Protein AF-A0A2V8D8K8-F1 (afdb_monomer_lite)

Radius of gyration: 16.11 Å; chains: 1; bounding box: 42×23×44 Å

pLDDT: mean 94.05, std 10.04, range [47.56, 98.88]

Sequence (136 aa):
MHTSNAARRILWALVLGHFAVTLVHGAAHAAAAVPMTLAANVFIVLVIEIGPLAGLLMVRKSPIPGAWIIAATLGGALIFGIVNHFAIIGADHVTHIAARWRELFATTAVLLAITEIAGVAAAAWVLGTDADHASN

Structure (mmCIF, N/CA/C/O backbone):
data_AF-A0A2V8D8K8-F1
#
_entry.id   AF-A0A2V8D8K8-F1
#
loop_
_atom_site.group_PDB
_atom_site.id
_atom_site.type_symbol
_atom_site.label_atom_id
_atom_site.label_alt_id
_atom_site.label_comp_id
_atom_site.label_asym_id
_atom_site.label_entity_id
_atom_site.label_seq_id
_atom_site.pdbx_PDB_ins_code
_atom_site.Cartn_x
_atom_site.Cartn_y
_atom_site.Cartn_z
_atom_site.occupancy
_atom_site.B_iso_or_equiv
_atom_site.auth_seq_id
_atom_site.auth_comp_id
_atom_site.auth_asym_id
_atom_site.auth_atom_id
_atom_site.pdbx_PDB_model_num
ATOM 1 N N . MET A 1 1 ? -17.716 -0.048 23.607 1.00 47.56 1 MET A N 1
ATOM 2 C CA . MET A 1 1 ? -16.944 -0.002 22.342 1.00 47.56 1 MET A CA 1
ATOM 3 C C . MET A 1 1 ? -17.209 -1.260 21.515 1.00 47.56 1 MET A C 1
ATOM 5 O O . MET A 1 1 ? -16.506 -2.254 21.669 1.00 47.56 1 MET A O 1
ATOM 9 N N . HIS A 1 2 ? -18.213 -1.243 20.638 1.00 49.91 2 HIS A N 1
ATOM 10 C CA . HIS A 1 2 ? -18.422 -2.301 19.643 1.00 49.91 2 HIS A CA 1
ATOM 11 C C . HIS A 1 2 ? -18.399 -1.694 18.237 1.00 49.91 2 HIS A C 1
ATOM 13 O O . HIS A 1 2 ? -19.401 -1.662 17.539 1.00 49.91 2 HIS A O 1
ATOM 19 N N . THR A 1 3 ? -17.221 -1.262 17.779 1.00 59.53 3 THR A N 1
ATOM 20 C CA . THR A 1 3 ? -16.947 -1.282 16.329 1.00 59.53 3 THR A CA 1
ATOM 21 C C . THR A 1 3 ? -17.319 -2.673 15.819 1.00 59.53 3 THR A C 1
ATOM 23 O O . THR A 1 3 ? -16.893 -3.656 16.441 1.00 59.53 3 THR A O 1
ATOM 26 N N . SER A 1 4 ? -18.100 -2.777 14.743 1.00 68.75 4 SER A N 1
ATOM 27 C CA . SER A 1 4 ? -18.631 -4.070 14.310 1.00 68.75 4 SER A CA 1
ATOM 28 C C . SER A 1 4 ? -17.489 -5.085 14.129 1.00 68.75 4 SER A C 1
ATOM 30 O O . SER A 1 4 ? -16.462 -4.805 13.502 1.00 68.75 4 SER A O 1
ATOM 32 N N . ASN A 1 5 ? -17.633 -6.285 14.706 1.00 80.56 5 ASN A N 1
ATOM 33 C CA . ASN A 1 5 ? -16.633 -7.352 14.554 1.00 80.56 5 ASN A CA 1
ATOM 34 C C . ASN A 1 5 ? -16.348 -7.654 13.069 1.00 80.56 5 ASN A C 1
ATOM 36 O O . ASN A 1 5 ? -15.252 -8.093 12.726 1.00 80.56 5 ASN A O 1
ATOM 40 N N . ALA A 1 6 ? -17.319 -7.382 12.192 1.00 87.06 6 ALA A N 1
ATOM 41 C CA . ALA A 1 6 ? -17.192 -7.484 10.746 1.00 87.06 6 ALA A CA 1
ATOM 42 C C . ALA A 1 6 ? -16.192 -6.471 10.162 1.00 87.06 6 ALA A C 1
ATOM 44 O O . ALA A 1 6 ? -15.268 -6.892 9.470 1.00 87.06 6 ALA A O 1
ATOM 45 N N . ALA A 1 7 ? -16.308 -5.176 10.489 1.00 86.62 7 ALA A N 1
ATOM 46 C CA . ALA A 1 7 ? -15.412 -4.135 9.973 1.00 86.62 7 ALA A CA 1
ATOM 47 C C . ALA A 1 7 ? -13.946 -4.421 10.316 1.00 86.62 7 ALA A C 1
ATOM 49 O O . ALA A 1 7 ? -13.064 -4.344 9.462 1.00 86.62 7 ALA A O 1
ATOM 50 N N . ARG A 1 8 ? -13.688 -4.857 11.556 1.00 88.06 8 ARG A N 1
ATOM 51 C CA . ARG A 1 8 ? -12.339 -5.255 11.972 1.00 88.06 8 ARG A CA 1
ATOM 52 C C . ARG A 1 8 ? -11.832 -6.468 11.198 1.00 88.06 8 ARG A C 1
ATOM 54 O O . ARG A 1 8 ? -10.698 -6.447 10.741 1.00 88.06 8 ARG A O 1
ATOM 61 N N . ARG A 1 9 ? -12.639 -7.522 11.036 1.00 92.44 9 ARG A N 1
ATOM 62 C CA . ARG A 1 9 ? -12.234 -8.717 10.270 1.00 92.44 9 ARG A CA 1
ATOM 63 C C . ARG A 1 9 ? -11.916 -8.380 8.814 1.00 92.44 9 ARG A C 1
ATOM 65 O O . ARG A 1 9 ? -10.934 -8.890 8.286 1.00 92.44 9 ARG A O 1
ATOM 72 N N . ILE A 1 10 ? -12.705 -7.500 8.201 1.00 95.25 10 ILE A N 1
ATOM 73 C CA . ILE A 1 10 ? -12.474 -7.017 6.837 1.00 95.25 10 ILE A CA 1
ATOM 74 C C . ILE A 1 10 ? -11.158 -6.239 6.758 1.00 95.25 10 ILE A C 1
ATOM 76 O O . ILE A 1 10 ? -10.350 -6.534 5.886 1.00 95.25 10 ILE A O 1
ATOM 80 N N . LEU A 1 11 ? -10.883 -5.330 7.701 1.00 95.00 11 LEU A N 1
ATOM 81 C CA . LEU A 1 11 ? -9.591 -4.637 7.769 1.00 95.00 11 LEU A CA 1
ATOM 82 C C . LEU A 1 11 ? -8.409 -5.605 7.878 1.00 95.00 11 LEU A C 1
ATOM 84 O O . LEU A 1 11 ? -7.418 -5.434 7.179 1.00 95.00 11 LEU A O 1
ATOM 88 N N . TRP A 1 12 ? -8.520 -6.641 8.715 1.00 95.88 12 TRP A N 1
ATOM 89 C CA . TRP A 1 12 ? -7.493 -7.683 8.812 1.00 95.88 12 TRP A CA 1
ATOM 90 C C . TRP A 1 12 ? -7.274 -8.394 7.480 1.00 95.88 12 TRP A C 1
ATOM 92 O O . TRP A 1 12 ? -6.133 -8.520 7.044 1.00 95.88 12 TRP A O 1
ATOM 102 N N . ALA A 1 13 ? -8.349 -8.827 6.822 1.00 97.56 13 ALA A N 1
ATOM 103 C CA . ALA A 1 13 ? -8.251 -9.499 5.532 1.00 97.56 13 ALA A CA 1
ATOM 104 C C . ALA A 1 13 ? -7.623 -8.594 4.459 1.00 97.56 13 ALA A C 1
ATOM 106 O O . ALA A 1 13 ? -6.735 -9.036 3.737 1.00 97.56 13 ALA A O 1
ATOM 107 N N . LEU A 1 14 ? -8.040 -7.327 4.388 1.00 98.31 14 LEU A N 1
ATOM 108 C CA . LEU A 1 14 ? -7.552 -6.369 3.398 1.00 98.31 14 LEU A CA 1
ATOM 109 C C . LEU A 1 14 ? -6.092 -5.985 3.626 1.00 98.31 14 LEU A C 1
ATOM 111 O O . LEU A 1 14 ? -5.329 -5.988 2.672 1.00 98.31 14 LEU A O 1
ATOM 115 N N . VAL A 1 15 ? -5.678 -5.707 4.865 1.00 98.38 15 VAL A N 1
ATOM 116 C CA . VAL A 1 15 ? -4.285 -5.331 5.161 1.00 98.38 15 VAL A CA 1
ATOM 117 C C . VAL A 1 15 ? -3.332 -6.508 4.943 1.00 98.38 15 VAL A C 1
ATOM 119 O O . VAL A 1 15 ? -2.252 -6.323 4.388 1.00 98.38 15 VAL A O 1
ATOM 122 N N . LEU A 1 16 ? -3.717 -7.726 5.341 1.00 98.50 16 LEU A N 1
ATOM 123 C CA . LEU A 1 16 ? -2.892 -8.911 5.086 1.00 98.50 16 LEU A CA 1
ATOM 124 C C . LEU A 1 16 ? -2.862 -9.277 3.597 1.00 98.50 16 LEU A C 1
ATOM 126 O O . LEU A 1 16 ? -1.813 -9.668 3.090 1.00 98.50 16 LEU A O 1
ATOM 130 N N . GLY A 1 17 ? -3.991 -9.126 2.900 1.00 98.69 17 GLY A N 1
ATOM 131 C CA . GLY A 1 17 ? -4.076 -9.297 1.452 1.00 98.69 17 GLY A CA 1
ATOM 132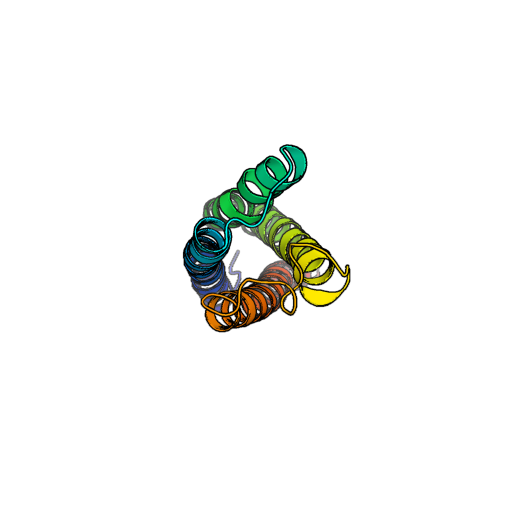 C C . GLY A 1 17 ? -3.195 -8.294 0.711 1.00 98.69 17 GLY A C 1
ATOM 133 O O . GLY A 1 17 ? -2.368 -8.707 -0.094 1.00 98.69 17 GLY A O 1
ATOM 134 N N . HIS A 1 18 ? -3.306 -7.006 1.049 1.00 98.75 18 HIS A N 1
ATOM 135 C CA . HIS A 1 18 ? -2.429 -5.933 0.569 1.00 98.75 18 HIS A CA 1
ATOM 136 C C . HIS A 1 18 ? -0.962 -6.302 0.765 1.00 98.75 18 HIS A C 1
ATOM 138 O O . HIS A 1 18 ? -0.219 -6.364 -0.204 1.00 98.75 18 HIS A O 1
ATOM 144 N N . PHE A 1 19 ? -0.560 -6.658 1.991 1.00 98.69 19 PHE A N 1
ATOM 145 C CA . PHE A 1 19 ? 0.825 -7.029 2.288 1.00 98.69 19 PHE A CA 1
ATOM 146 C C . PHE A 1 19 ? 1.312 -8.199 1.423 1.00 98.69 19 PHE A C 1
ATOM 148 O O . PHE A 1 19 ? 2.397 -8.132 0.852 1.00 98.69 19 PHE A O 1
ATOM 155 N N . ALA A 1 20 ? 0.502 -9.249 1.263 1.00 98.75 20 ALA A N 1
ATOM 156 C CA . ALA A 1 20 ? 0.845 -10.372 0.395 1.00 98.75 20 ALA A CA 1
ATOM 157 C C . ALA A 1 20 ? 1.019 -9.948 -1.075 1.00 98.75 20 ALA A C 1
ATOM 159 O O . ALA A 1 20 ? 1.981 -10.372 -1.718 1.00 98.75 20 ALA A O 1
ATOM 160 N N . VAL A 1 21 ? 0.133 -9.096 -1.605 1.00 98.81 21 VAL A N 1
ATOM 161 C CA . VAL A 1 21 ? 0.261 -8.564 -2.971 1.00 98.81 21 VAL A CA 1
ATOM 162 C C . VAL A 1 21 ? 1.507 -7.682 -3.094 1.00 98.81 21 VAL A C 1
ATOM 164 O O . VAL A 1 21 ? 2.222 -7.817 -4.085 1.00 98.81 21 VAL A O 1
ATOM 167 N N . THR A 1 22 ? 1.834 -6.863 -2.089 1.00 98.62 22 THR A N 1
ATOM 168 C CA . THR A 1 22 ? 3.048 -6.027 -2.066 1.00 98.62 22 THR A CA 1
ATOM 169 C C . THR A 1 22 ? 4.311 -6.872 -2.186 1.00 98.62 22 THR A C 1
ATOM 171 O O . THR A 1 22 ? 5.202 -6.518 -2.952 1.00 98.62 22 THR A O 1
ATOM 174 N N . LEU A 1 23 ? 4.380 -8.030 -1.518 1.00 98.56 23 LEU A N 1
ATOM 175 C CA . LEU A 1 23 ? 5.525 -8.940 -1.651 1.00 98.56 23 LEU A CA 1
ATOM 176 C C . LEU A 1 23 ? 5.679 -9.469 -3.085 1.00 98.56 23 LEU A C 1
ATOM 178 O O . LEU A 1 23 ? 6.787 -9.502 -3.623 1.00 98.56 23 LEU A O 1
ATOM 182 N N . VAL A 1 24 ? 4.574 -9.862 -3.727 1.00 98.81 24 VAL A N 1
ATOM 183 C CA . VAL A 1 24 ? 4.595 -10.338 -5.123 1.00 98.81 24 VAL A CA 1
ATOM 184 C C . VAL A 1 24 ? 4.946 -9.198 -6.083 1.00 98.81 24 VAL A C 1
ATOM 186 O O . VAL A 1 24 ? 5.728 -9.388 -7.014 1.00 98.81 24 VAL A O 1
ATOM 189 N N . HIS A 1 25 ? 4.413 -8.003 -5.841 1.00 98.75 25 HIS A N 1
ATOM 190 C CA . HIS A 1 25 ? 4.699 -6.814 -6.632 1.00 98.75 25 HIS A CA 1
ATOM 191 C C . HIS A 1 25 ? 6.175 -6.398 -6.522 1.00 98.75 25 HIS A C 1
ATOM 193 O O . HIS A 1 25 ? 6.841 -6.182 -7.535 1.00 98.75 25 HIS A O 1
ATOM 199 N N . GLY A 1 26 ? 6.732 -6.400 -5.308 1.00 98.19 26 GLY A N 1
ATOM 200 C CA . GLY A 1 26 ? 8.155 -6.168 -5.061 1.00 98.19 26 GLY A CA 1
ATOM 201 C C . GLY A 1 26 ? 9.051 -7.201 -5.754 1.00 98.19 26 GLY A C 1
ATOM 202 O O . GLY A 1 26 ? 10.092 -6.850 -6.313 1.00 98.19 26 GLY A O 1
ATOM 203 N N . ALA A 1 27 ? 8.624 -8.467 -5.819 1.00 98.25 27 ALA A N 1
ATOM 204 C CA . ALA A 1 27 ? 9.323 -9.484 -6.603 1.00 98.25 27 ALA A CA 1
ATOM 205 C C . ALA A 1 27 ? 9.296 -9.176 -8.113 1.00 98.25 27 ALA A C 1
ATOM 207 O O . ALA A 1 27 ? 10.313 -9.355 -8.787 1.00 98.25 27 ALA A O 1
ATOM 208 N N . ALA A 1 28 ? 8.178 -8.665 -8.645 1.00 98.25 28 ALA A N 1
ATOM 209 C CA . ALA A 1 28 ? 8.090 -8.227 -10.039 1.00 98.25 28 ALA A CA 1
ATOM 210 C C . ALA A 1 28 ? 9.032 -7.043 -10.325 1.00 98.25 28 ALA A C 1
ATOM 212 O O . ALA A 1 28 ? 9.753 -7.081 -11.324 1.00 98.25 28 ALA A O 1
ATOM 213 N N . HIS A 1 29 ? 9.104 -6.050 -9.429 1.00 98.12 29 HIS A N 1
ATOM 214 C CA . HIS A 1 29 ? 10.088 -4.960 -9.495 1.00 98.12 29 HIS A CA 1
ATOM 215 C C . HIS A 1 29 ? 11.522 -5.484 -9.562 1.00 98.12 29 HIS A C 1
ATOM 217 O O . HIS A 1 29 ? 12.275 -5.133 -10.474 1.00 98.12 29 HIS A O 1
ATOM 223 N N . ALA A 1 30 ? 11.895 -6.347 -8.612 1.00 97.75 30 ALA A N 1
ATOM 224 C CA . ALA A 1 30 ? 13.242 -6.895 -8.518 1.00 97.75 30 ALA A CA 1
ATOM 225 C C . ALA A 1 30 ? 13.607 -7.697 -9.774 1.00 97.75 30 ALA A C 1
ATOM 227 O O . ALA A 1 30 ? 14.681 -7.519 -10.348 1.00 97.75 30 ALA A O 1
ATOM 228 N N . ALA A 1 31 ? 12.693 -8.540 -10.257 1.00 97.94 31 ALA A N 1
ATOM 229 C CA . ALA A 1 31 ? 12.933 -9.386 -11.417 1.00 97.94 31 ALA A CA 1
ATOM 230 C C . ALA A 1 31 ? 12.957 -8.604 -12.746 1.00 97.94 31 ALA A C 1
ATOM 232 O O . ALA A 1 31 ? 13.632 -9.014 -13.705 1.00 97.94 31 ALA A O 1
ATOM 233 N N . ALA A 1 32 ? 12.231 -7.486 -12.819 1.00 97.75 32 ALA A N 1
ATOM 234 C CA . ALA A 1 32 ? 12.268 -6.540 -13.930 1.00 97.75 32 ALA A CA 1
ATOM 235 C C . ALA A 1 32 ? 13.404 -5.509 -13.825 1.00 97.75 32 ALA A C 1
ATOM 237 O O . ALA A 1 32 ? 13.604 -4.762 -14.779 1.00 97.75 32 ALA A O 1
ATOM 238 N N . ALA A 1 33 ? 14.164 -5.512 -12.722 1.00 97.25 33 ALA A N 1
ATOM 239 C CA . ALA A 1 33 ? 15.236 -4.563 -12.432 1.00 97.25 33 ALA A CA 1
ATOM 240 C C . ALA A 1 33 ? 14.781 -3.094 -12.523 1.00 97.25 33 ALA A C 1
ATOM 242 O O . ALA A 1 33 ? 15.516 -2.233 -13.011 1.00 97.25 33 ALA A O 1
ATOM 243 N N . VAL A 1 34 ? 13.560 -2.809 -12.058 1.00 97.56 34 VAL A N 1
ATOM 244 C CA . VAL A 1 34 ? 13.034 -1.440 -12.007 1.00 97.56 34 VAL A CA 1
ATOM 245 C C . VAL A 1 34 ? 13.823 -0.654 -10.949 1.00 97.56 34 VAL A C 1
ATOM 247 O O . VAL A 1 34 ? 13.849 -1.064 -9.786 1.00 97.56 34 VAL A O 1
ATOM 250 N N . PRO A 1 35 ? 14.495 0.452 -11.312 1.00 95.31 35 PRO A N 1
ATOM 251 C CA . PRO A 1 35 ? 15.353 1.183 -10.388 1.00 95.31 35 PRO A CA 1
ATOM 252 C C . PRO A 1 35 ? 14.529 1.958 -9.358 1.00 95.31 35 PRO A C 1
ATOM 254 O O . PRO A 1 35 ? 13.635 2.709 -9.730 1.00 95.31 35 PRO A O 1
ATOM 257 N N . MET A 1 36 ? 14.890 1.849 -8.076 1.00 94.50 36 MET A N 1
ATOM 258 C CA . MET A 1 36 ? 14.254 2.583 -6.976 1.00 94.50 36 MET A CA 1
ATOM 259 C C . MET A 1 36 ? 15.232 3.552 -6.320 1.00 94.50 36 MET A C 1
ATOM 261 O O . MET A 1 36 ? 16.375 3.204 -6.017 1.00 94.50 36 MET A O 1
ATOM 265 N N . THR A 1 37 ? 14.774 4.777 -6.060 1.00 96.25 37 THR A N 1
ATOM 266 C CA . THR A 1 37 ? 15.547 5.732 -5.259 1.00 96.25 37 THR A CA 1
ATOM 267 C C . THR A 1 37 ? 15.531 5.326 -3.786 1.00 96.25 37 T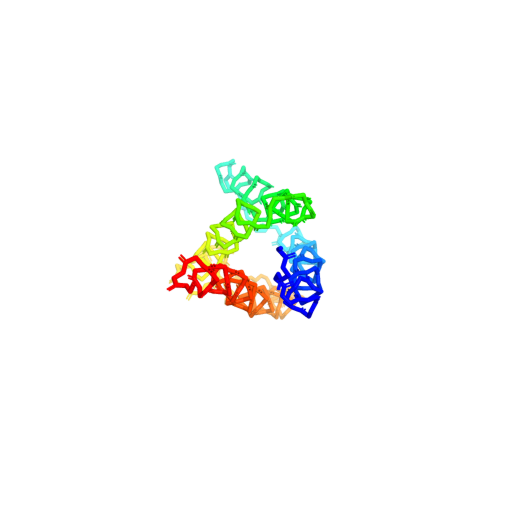HR A C 1
ATOM 269 O O . THR A 1 37 ? 14.630 4.623 -3.325 1.00 96.25 37 THR A O 1
ATOM 272 N N . LEU A 1 38 ? 16.505 5.807 -3.008 1.00 97.56 38 LEU A N 1
ATOM 273 C CA . LEU A 1 38 ? 16.516 5.579 -1.561 1.00 97.56 38 LEU A CA 1
ATOM 274 C C . LEU A 1 38 ? 15.237 6.108 -0.893 1.00 97.56 38 LEU A C 1
ATOM 276 O O . LEU A 1 38 ? 14.658 5.425 -0.056 1.00 97.56 38 LEU A O 1
ATOM 280 N N . ALA A 1 39 ? 14.775 7.297 -1.292 1.00 97.75 39 ALA A N 1
ATOM 281 C CA . ALA A 1 39 ? 13.559 7.898 -0.751 1.00 97.75 39 ALA A CA 1
ATOM 282 C C . ALA A 1 39 ? 12.313 7.045 -1.045 1.00 97.75 39 ALA A C 1
ATOM 284 O O . ALA A 1 39 ? 11.506 6.827 -0.143 1.00 97.75 39 ALA A O 1
ATOM 285 N N . ALA A 1 40 ? 12.190 6.516 -2.269 1.00 96.94 40 ALA A N 1
ATOM 286 C CA . ALA A 1 40 ? 11.106 5.604 -2.631 1.00 96.94 40 ALA A CA 1
ATOM 287 C C . ALA A 1 40 ? 11.147 4.326 -1.782 1.00 96.94 40 ALA A C 1
ATOM 289 O O . ALA A 1 40 ? 10.139 3.965 -1.186 1.00 96.94 40 ALA A O 1
ATOM 290 N N . ASN A 1 41 ? 12.318 3.701 -1.631 1.00 97.62 41 ASN A N 1
ATOM 291 C CA . ASN A 1 41 ? 12.468 2.505 -0.795 1.00 97.62 41 ASN A CA 1
ATOM 292 C C . ASN A 1 41 ? 12.084 2.755 0.671 1.00 97.62 41 ASN A C 1
ATOM 294 O O . ASN A 1 41 ? 11.395 1.937 1.277 1.00 97.62 41 ASN A O 1
ATOM 298 N N . VAL A 1 42 ? 12.488 3.893 1.246 1.00 98.56 42 VAL A N 1
ATOM 299 C CA . VAL A 1 42 ? 12.104 4.262 2.619 1.00 98.56 42 VAL A CA 1
ATOM 300 C C . VAL A 1 42 ? 10.589 4.445 2.731 1.00 98.56 42 VAL A C 1
ATOM 302 O O . VAL A 1 42 ? 9.990 3.965 3.692 1.00 98.56 42 VAL A O 1
ATOM 305 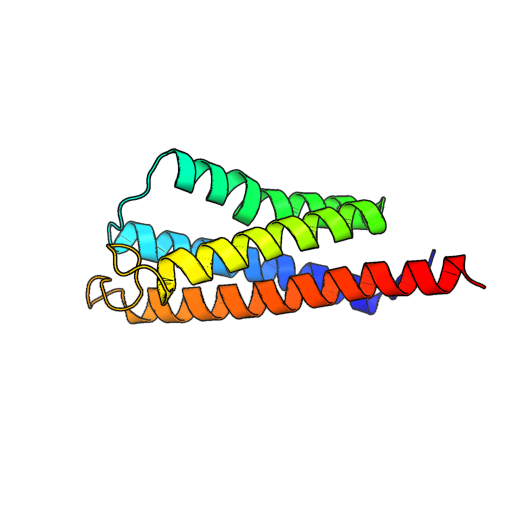N N . PHE A 1 43 ? 9.960 5.097 1.750 1.00 98.56 43 PHE A N 1
ATOM 306 C CA . PHE A 1 43 ? 8.507 5.256 1.716 1.00 98.56 43 PHE A CA 1
ATOM 307 C C . PHE A 1 43 ? 7.791 3.903 1.614 1.00 98.56 43 PHE A C 1
ATOM 309 O O . PHE A 1 43 ? 6.882 3.644 2.396 1.00 98.56 43 PHE A O 1
ATOM 316 N N . ILE A 1 44 ? 8.233 3.019 0.718 1.00 98.12 44 ILE A N 1
ATOM 317 C CA . ILE A 1 44 ? 7.657 1.681 0.536 1.00 98.12 44 ILE A CA 1
ATOM 318 C C . ILE A 1 44 ? 7.710 0.896 1.853 1.00 98.12 44 ILE A C 1
ATOM 320 O O . ILE A 1 44 ? 6.676 0.481 2.373 1.00 98.12 44 ILE A O 1
ATOM 324 N N . VAL A 1 45 ? 8.891 0.775 2.462 1.00 98.25 45 VAL A N 1
ATOM 325 C CA . VAL A 1 45 ? 9.058 -0.018 3.688 1.00 98.25 45 VAL A CA 1
ATOM 326 C C . VAL A 1 45 ? 8.263 0.573 4.856 1.00 98.25 45 VAL A C 1
ATOM 328 O O . VAL A 1 45 ? 7.548 -0.146 5.552 1.00 98.25 45 VAL A O 1
ATOM 331 N N . LEU A 1 46 ? 8.355 1.884 5.097 1.00 98.44 46 LEU A N 1
ATOM 332 C CA . LEU A 1 46 ? 7.722 2.486 6.274 1.00 98.44 46 LEU A CA 1
ATOM 333 C C . LEU A 1 46 ? 6.214 2.690 6.103 1.00 98.44 46 LEU A C 1
ATOM 335 O O . LEU A 1 46 ? 5.459 2.457 7.047 1.00 98.44 46 LEU A O 1
ATOM 339 N N . VAL A 1 47 ? 5.772 3.135 4.927 1.00 98.62 47 VAL A N 1
ATOM 340 C CA . VAL A 1 47 ? 4.387 3.565 4.687 1.00 98.62 47 VAL A CA 1
ATOM 341 C C . VAL A 1 47 ? 3.560 2.481 4.017 1.00 98.62 47 VAL A C 1
ATOM 343 O O . VAL A 1 47 ? 2.409 2.320 4.397 1.00 98.62 47 VAL A O 1
ATOM 346 N N . ILE A 1 48 ? 4.103 1.731 3.058 1.00 98.56 48 ILE A N 1
ATOM 347 C CA . ILE A 1 48 ? 3.323 0.736 2.302 1.00 98.56 48 ILE A CA 1
ATOM 348 C C . ILE A 1 48 ? 3.318 -0.622 3.012 1.00 98.56 48 ILE A C 1
ATOM 350 O O . ILE A 1 48 ? 2.291 -1.303 3.020 1.00 98.56 48 ILE A O 1
ATOM 354 N N . GLU A 1 49 ? 4.433 -1.006 3.637 1.00 97.81 49 GLU A N 1
ATOM 355 C CA . GLU A 1 49 ? 4.576 -2.303 4.309 1.00 97.81 49 GLU A CA 1
ATOM 356 C C . GLU A 1 49 ? 4.316 -2.222 5.820 1.00 97.81 49 GLU A C 1
ATOM 358 O O . GLU A 1 49 ? 3.361 -2.814 6.327 1.00 97.81 49 GLU A O 1
ATOM 363 N N . ILE A 1 50 ? 5.149 -1.487 6.566 1.00 98.50 50 ILE A N 1
ATOM 364 C CA . ILE A 1 50 ? 5.100 -1.476 8.038 1.00 98.50 50 ILE A CA 1
ATOM 365 C C . ILE A 1 50 ? 3.879 -0.709 8.554 1.00 98.50 50 ILE A C 1
ATOM 367 O O . ILE A 1 50 ? 3.220 -1.162 9.492 1.00 98.50 50 ILE A O 1
ATOM 371 N N . GLY A 1 51 ? 3.565 0.440 7.956 1.00 98.62 51 GLY A N 1
ATOM 372 C CA . GLY A 1 51 ? 2.489 1.333 8.383 1.00 98.62 51 GLY A CA 1
ATOM 373 C C . GLY A 1 51 ? 1.123 0.648 8.549 1.00 98.62 51 GLY A C 1
ATOM 374 O O . GLY A 1 51 ? 0.562 0.699 9.651 1.00 98.62 51 GLY A O 1
ATOM 375 N N . PRO A 1 52 ? 0.593 -0.048 7.524 1.00 98.56 52 PRO A N 1
ATOM 376 C CA . PRO A 1 52 ? -0.701 -0.717 7.605 1.00 98.56 52 PRO A CA 1
ATOM 377 C C . PRO A 1 52 ? -0.707 -1.830 8.656 1.00 98.56 52 PRO A C 1
ATOM 379 O O . PRO A 1 52 ? -1.671 -1.957 9.411 1.00 98.56 52 PRO A O 1
ATOM 382 N N . LEU A 1 53 ? 0.385 -2.597 8.771 1.00 98.44 53 LEU A N 1
ATOM 383 C CA . LEU A 1 53 ? 0.530 -3.649 9.783 1.00 98.44 53 LEU A CA 1
ATOM 384 C C . LEU A 1 53 ? 0.561 -3.071 11.204 1.00 98.44 53 LEU A C 1
ATOM 386 O O . LEU A 1 53 ? -0.101 -3.594 12.104 1.00 98.44 53 LEU A O 1
ATOM 390 N N . ALA A 1 54 ? 1.276 -1.965 11.411 1.00 98.19 54 ALA A N 1
ATOM 391 C CA . ALA A 1 54 ? 1.310 -1.259 12.687 1.00 98.19 54 ALA A CA 1
ATOM 392 C C . ALA A 1 54 ? -0.082 -0.729 13.065 1.00 98.19 54 ALA A C 1
ATOM 394 O O . ALA A 1 54 ? -0.538 -0.927 14.196 1.00 98.19 54 ALA A O 1
ATOM 395 N N . GLY A 1 55 ? -0.796 -0.128 12.107 1.00 97.75 55 GLY A N 1
ATOM 396 C CA . GLY A 1 55 ? -2.183 0.296 12.285 1.00 97.75 55 GLY A CA 1
ATOM 397 C C . GLY A 1 55 ? -3.110 -0.875 12.627 1.00 97.75 55 GLY A C 1
ATOM 398 O O . GLY A 1 55 ? -3.932 -0.773 13.540 1.00 97.75 55 GLY A O 1
ATOM 399 N N . LEU A 1 56 ? -2.921 -2.029 11.985 1.00 95.81 56 LEU A N 1
ATOM 400 C CA . LEU A 1 56 ? -3.702 -3.240 12.233 1.00 95.81 56 LEU A CA 1
ATOM 401 C C . LEU A 1 56 ? -3.494 -3.812 13.642 1.00 95.81 56 LEU A C 1
ATOM 403 O O . LEU A 1 56 ? -4.459 -4.184 14.320 1.00 95.81 56 LEU A O 1
ATOM 407 N N . LEU A 1 57 ? -2.248 -3.838 14.120 1.00 96.00 57 LEU A N 1
ATOM 408 C CA . LEU A 1 57 ? -1.931 -4.211 15.499 1.00 96.00 57 LEU A CA 1
ATOM 409 C C . LEU A 1 57 ? -2.540 -3.219 16.499 1.00 96.00 57 LEU A C 1
ATOM 411 O O . LEU A 1 57 ? -3.088 -3.640 17.523 1.00 96.00 57 LEU A O 1
ATOM 415 N N . MET A 1 58 ? -2.506 -1.921 16.182 1.00 95.44 58 MET A N 1
ATOM 416 C CA . MET A 1 58 ? -3.088 -0.864 17.007 1.00 95.44 58 MET A CA 1
ATOM 417 C C . MET A 1 58 ? -4.613 -0.984 17.103 1.00 95.44 58 MET A C 1
ATOM 419 O O . MET A 1 58 ? -5.147 -0.885 18.207 1.00 95.44 58 MET A O 1
ATOM 423 N N . VAL A 1 59 ? -5.316 -1.305 16.004 1.00 92.44 59 VAL A N 1
ATOM 424 C CA . VAL A 1 59 ? -6.786 -1.476 15.973 1.00 92.44 59 VAL A CA 1
ATOM 425 C C . VAL A 1 59 ? -7.286 -2.485 17.015 1.00 92.44 59 VAL A C 1
ATOM 427 O O . VAL A 1 59 ? -8.423 -2.387 17.483 1.00 92.44 59 VAL A O 1
ATOM 430 N N . ARG A 1 60 ? -6.454 -3.455 17.423 1.00 87.12 60 ARG A N 1
ATOM 431 C CA . ARG A 1 60 ? -6.812 -4.431 18.468 1.00 87.12 60 ARG A CA 1
ATOM 432 C C . ARG A 1 60 ? -7.081 -3.763 19.816 1.00 87.12 60 ARG A C 1
ATOM 434 O O . ARG A 1 60 ? -8.020 -4.165 20.497 1.00 87.12 60 ARG A O 1
ATOM 441 N N . LYS A 1 61 ? -6.258 -2.778 20.188 1.00 89.88 61 LYS A N 1
ATOM 442 C CA . LYS A 1 61 ? -6.297 -2.095 21.492 1.00 89.88 61 LYS A CA 1
ATOM 443 C C . LYS A 1 61 ? -6.994 -0.738 21.406 1.00 89.88 61 LYS A C 1
ATOM 445 O O . LYS A 1 61 ? -7.832 -0.431 22.244 1.00 89.88 61 LYS A O 1
ATOM 450 N N . SER A 1 62 ? -6.683 0.021 20.359 1.00 90.81 62 SER A N 1
ATOM 451 C CA . SER A 1 62 ? -7.122 1.397 20.134 1.00 90.81 62 SER A CA 1
ATOM 452 C C . SER A 1 62 ? -7.642 1.527 18.694 1.00 90.81 62 SER A C 1
ATOM 454 O O . SER A 1 62 ? -6.873 1.853 17.786 1.00 90.81 62 SER A O 1
ATOM 456 N N . PRO A 1 63 ? -8.939 1.246 18.459 1.00 90.88 63 PRO A N 1
ATOM 457 C CA . PRO A 1 63 ? -9.519 1.139 17.118 1.00 90.88 63 PRO A CA 1
ATOM 458 C C . PRO A 1 63 ? -9.385 2.413 16.293 1.00 90.88 63 PRO A C 1
ATOM 460 O O . PRO A 1 63 ? -9.051 2.330 15.120 1.00 90.88 63 PRO A O 1
ATOM 463 N N . ILE A 1 64 ? -9.589 3.576 16.914 1.00 92.88 64 ILE A N 1
ATOM 464 C CA . ILE A 1 64 ? -9.604 4.865 16.216 1.00 92.88 64 ILE A CA 1
ATOM 465 C C . ILE A 1 64 ? -8.204 5.298 15.773 1.00 92.88 64 ILE A C 1
ATOM 467 O O . ILE A 1 64 ? -8.017 5.484 14.571 1.00 92.88 64 ILE A O 1
ATOM 471 N N . PRO A 1 65 ? -7.180 5.362 16.652 1.00 95.31 65 PRO A N 1
ATOM 472 C CA . PRO A 1 65 ? -5.815 5.620 16.195 1.00 95.31 65 PRO A CA 1
ATOM 473 C C . PRO A 1 65 ? -5.328 4.592 15.169 1.00 95.31 65 PRO A C 1
ATOM 475 O O . PRO A 1 65 ? -4.691 4.956 14.186 1.00 95.31 65 PRO A O 1
ATOM 478 N N . GLY A 1 66 ? -5.651 3.309 15.364 1.00 96.50 66 GLY A N 1
ATOM 479 C CA . GLY A 1 66 ? -5.263 2.263 14.422 1.00 96.50 66 GLY A CA 1
ATOM 480 C C . GLY A 1 66 ? -5.913 2.424 13.045 1.00 96.50 66 GLY A C 1
ATOM 481 O O . GLY A 1 66 ? -5.223 2.310 12.036 1.00 96.50 66 GLY A O 1
ATOM 482 N N . ALA A 1 67 ? -7.210 2.736 12.991 1.00 96.38 67 ALA A N 1
ATOM 483 C CA . ALA A 1 67 ? -7.924 2.973 11.739 1.00 96.38 67 ALA A CA 1
ATOM 484 C C . ALA A 1 67 ? -7.382 4.208 11.006 1.00 96.38 67 ALA A C 1
ATOM 486 O O . ALA A 1 67 ? -7.196 4.148 9.795 1.00 96.38 67 ALA A O 1
ATOM 487 N N . TRP A 1 68 ? -7.038 5.282 11.725 1.00 98.00 68 TRP A N 1
ATOM 488 C CA . TRP A 1 68 ? -6.375 6.443 11.126 1.00 98.00 68 TRP A CA 1
ATOM 489 C C . TRP A 1 68 ? -5.011 6.103 10.524 1.00 98.00 68 TRP A C 1
ATOM 491 O O . TRP A 1 68 ? -4.729 6.522 9.403 1.00 98.00 68 TRP A O 1
ATOM 501 N N . ILE A 1 69 ? -4.185 5.313 11.221 1.00 98.50 69 ILE A N 1
ATOM 502 C CA . ILE A 1 69 ? -2.891 4.860 10.690 1.00 98.50 69 ILE A CA 1
ATOM 503 C C . ILE A 1 69 ? -3.097 4.047 9.407 1.00 98.50 69 ILE A C 1
ATOM 505 O O . ILE A 1 69 ? -2.425 4.314 8.413 1.00 98.50 69 ILE A O 1
ATOM 509 N N . ILE A 1 70 ? -4.037 3.093 9.394 1.00 98.44 70 ILE A N 1
ATOM 510 C CA . ILE A 1 70 ? -4.338 2.287 8.198 1.00 98.44 70 ILE A CA 1
ATOM 511 C C . ILE A 1 70 ? -4.824 3.179 7.049 1.00 98.44 70 ILE A C 1
ATOM 513 O O . ILE A 1 70 ? -4.322 3.060 5.937 1.00 98.44 70 ILE A O 1
ATOM 517 N N . ALA A 1 71 ? -5.766 4.090 7.310 1.00 98.50 71 ALA A N 1
ATOM 518 C CA . ALA A 1 71 ? -6.304 4.985 6.288 1.00 98.50 71 ALA A CA 1
ATOM 519 C C . ALA A 1 71 ? -5.212 5.874 5.678 1.00 98.50 71 ALA A C 1
ATOM 521 O O . ALA A 1 71 ? -5.125 5.994 4.459 1.00 98.50 71 ALA A O 1
ATOM 522 N N . ALA A 1 72 ? -4.352 6.464 6.512 1.00 98.75 72 ALA A N 1
ATOM 523 C CA . ALA A 1 72 ? -3.269 7.324 6.048 1.00 98.75 72 ALA A CA 1
ATOM 524 C C . ALA A 1 72 ? -2.213 6.547 5.248 1.00 98.75 72 ALA A C 1
ATOM 526 O O . ALA A 1 72 ? -1.739 7.026 4.221 1.00 98.75 72 ALA A O 1
ATOM 527 N N . THR A 1 73 ? -1.855 5.344 5.697 1.00 98.81 73 THR A N 1
ATOM 528 C CA . THR A 1 73 ? -0.801 4.532 5.070 1.00 98.81 73 THR A CA 1
ATOM 529 C C . THR A 1 73 ? -1.259 3.897 3.761 1.00 98.81 73 THR A C 1
ATOM 531 O O . THR A 1 73 ? -0.573 4.053 2.756 1.00 98.81 73 THR A O 1
ATOM 534 N N . LEU A 1 74 ? -2.448 3.288 3.720 1.00 98.81 74 LEU A N 1
ATOM 535 C CA . LEU A 1 74 ? -3.023 2.765 2.474 1.00 98.81 74 LEU A CA 1
ATOM 536 C C . LEU A 1 74 ? -3.437 3.882 1.510 1.00 98.81 74 LEU A C 1
ATOM 538 O O . LEU A 1 74 ? -3.280 3.731 0.306 1.00 98.81 74 LEU A O 1
ATOM 542 N N . GLY A 1 75 ? -3.906 5.028 2.013 1.00 98.81 75 GLY A N 1
ATOM 543 C CA . GLY A 1 75 ? -4.163 6.204 1.178 1.00 98.81 75 GLY A CA 1
ATOM 544 C C . GLY A 1 75 ? -2.880 6.764 0.559 1.00 98.81 75 GLY A C 1
ATOM 545 O O . GLY A 1 75 ? -2.852 7.091 -0.626 1.00 98.81 75 GLY A O 1
ATOM 546 N N . GLY A 1 76 ? -1.794 6.823 1.336 1.00 98.81 76 GLY A N 1
ATOM 547 C CA . GLY A 1 76 ? -0.469 7.189 0.839 1.00 98.81 76 GLY A CA 1
ATOM 548 C C . GLY A 1 76 ? 0.068 6.195 -0.191 1.00 98.81 76 GLY A C 1
ATOM 549 O O . GLY A 1 76 ? 0.581 6.618 -1.225 1.00 98.81 76 GLY A O 1
ATOM 550 N N . ALA A 1 77 ? -0.095 4.894 0.063 1.00 98.81 77 ALA A N 1
ATOM 551 C CA . ALA A 1 77 ? 0.279 3.826 -0.859 1.00 98.81 77 ALA A CA 1
ATOM 552 C C . ALA A 1 77 ? -0.489 3.924 -2.187 1.00 98.81 77 ALA A C 1
ATOM 554 O O . ALA A 1 77 ? 0.140 3.935 -3.242 1.00 98.81 77 ALA A O 1
ATOM 555 N N . LEU A 1 78 ? -1.806 4.160 -2.136 1.00 98.88 78 LEU A N 1
ATOM 556 C CA . LEU A 1 78 ? -2.647 4.357 -3.319 1.00 98.88 78 LEU A CA 1
ATOM 557 C C . LEU A 1 78 ? -2.183 5.530 -4.173 1.00 98.88 78 LEU A C 1
ATOM 559 O O . LEU A 1 78 ? -2.017 5.395 -5.384 1.00 98.88 78 LEU A O 1
ATOM 563 N N . ILE A 1 79 ? -1.965 6.693 -3.555 1.00 98.81 79 ILE A N 1
ATOM 564 C CA . ILE A 1 79 ? -1.495 7.877 -4.282 1.00 98.81 79 ILE A CA 1
ATOM 565 C C . ILE A 1 79 ? -0.131 7.585 -4.911 1.00 98.81 79 ILE A C 1
ATOM 567 O O . ILE A 1 79 ? 0.070 7.865 -6.092 1.00 98.81 79 ILE A O 1
ATOM 571 N N . PHE A 1 80 ? 0.788 6.988 -4.149 1.00 98.69 80 PHE A N 1
ATOM 572 C CA . PHE A 1 80 ? 2.113 6.625 -4.637 1.00 98.69 80 PHE A CA 1
ATOM 573 C C . PHE A 1 80 ? 2.040 5.652 -5.825 1.00 98.69 80 PHE A C 1
ATOM 575 O O . PHE A 1 80 ? 2.668 5.904 -6.853 1.00 98.69 80 PHE A O 1
ATOM 582 N N . GLY A 1 81 ? 1.245 4.586 -5.722 1.00 98.50 81 GLY A N 1
ATOM 583 C CA . GLY A 1 81 ? 1.075 3.582 -6.769 1.00 98.50 81 GLY A CA 1
ATOM 584 C C . GLY A 1 81 ? 0.428 4.153 -8.029 1.00 98.50 81 GLY A C 1
ATOM 585 O O . GLY A 1 81 ? 0.940 3.947 -9.126 1.00 98.50 81 GLY A O 1
ATOM 586 N N . ILE A 1 82 ? -0.649 4.936 -7.898 1.00 98.69 82 ILE A N 1
ATOM 587 C CA . ILE A 1 82 ? -1.300 5.588 -9.047 1.00 98.69 82 ILE A CA 1
ATOM 588 C C . ILE A 1 82 ? -0.330 6.521 -9.774 1.00 98.69 82 ILE A C 1
ATOM 590 O O . ILE A 1 82 ? -0.223 6.470 -11.001 1.00 98.69 82 ILE A O 1
ATOM 594 N N . VAL A 1 83 ? 0.405 7.344 -9.024 1.00 98.56 83 VAL A N 1
ATOM 595 C CA . VAL A 1 83 ? 1.345 8.305 -9.604 1.00 98.56 83 VAL A CA 1
ATOM 596 C C . VAL A 1 83 ? 2.468 7.597 -10.364 1.00 98.56 83 VAL A C 1
ATOM 598 O O . VAL A 1 83 ? 2.721 7.949 -11.515 1.00 98.56 83 VAL A O 1
ATOM 601 N N . ASN A 1 84 ? 3.120 6.597 -9.769 1.00 98.00 84 ASN A N 1
ATOM 602 C CA . ASN A 1 84 ? 4.308 5.982 -10.367 1.00 98.00 84 ASN A CA 1
ATOM 603 C C . ASN A 1 84 ? 3.978 4.915 -11.421 1.00 98.00 84 ASN A C 1
ATOM 605 O O . ASN A 1 84 ? 4.632 4.870 -12.461 1.00 98.00 84 ASN A O 1
ATOM 609 N N . HIS A 1 85 ? 2.947 4.095 -11.201 1.00 98.50 85 HIS A N 1
ATOM 610 C CA . HIS A 1 85 ? 2.644 2.981 -12.102 1.00 98.50 85 HIS A CA 1
ATOM 611 C C . HIS A 1 85 ? 1.780 3.387 -13.299 1.00 98.50 85 HIS A C 1
ATOM 613 O O . HIS A 1 85 ? 1.872 2.750 -14.349 1.00 98.50 85 HIS A O 1
ATOM 619 N N . PHE A 1 86 ? 0.949 4.428 -13.164 1.00 98.50 86 PHE A N 1
ATOM 620 C CA . PHE A 1 86 ? -0.093 4.733 -14.154 1.00 98.50 86 PHE A CA 1
ATOM 621 C C . PHE A 1 86 ? -0.105 6.177 -14.671 1.00 98.50 86 PHE A C 1
ATOM 623 O O . PHE A 1 86 ? -0.681 6.417 -15.731 1.00 98.50 86 PHE A O 1
ATOM 630 N N . ALA A 1 87 ? 0.475 7.143 -13.951 1.00 98.25 87 ALA A N 1
A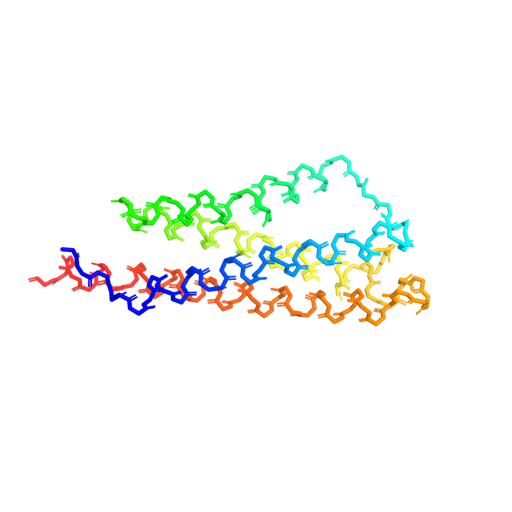TOM 631 C CA . ALA A 1 87 ? 0.416 8.554 -14.348 1.00 98.25 87 ALA A CA 1
ATOM 632 C C . ALA A 1 87 ? 1.742 9.075 -14.918 1.00 98.25 87 ALA A C 1
ATOM 634 O O . ALA A 1 87 ? 1.764 9.696 -15.982 1.00 98.25 87 ALA A O 1
ATOM 635 N N . ILE A 1 88 ? 2.853 8.847 -14.215 1.00 97.44 88 ILE A N 1
ATOM 636 C CA . ILE A 1 88 ? 4.174 9.299 -14.647 1.00 97.44 88 ILE A CA 1
ATOM 637 C C . ILE A 1 88 ? 4.752 8.277 -15.616 1.00 97.44 88 ILE A C 1
ATOM 639 O O . ILE A 1 88 ? 5.053 7.141 -15.260 1.00 97.44 88 ILE A O 1
ATOM 643 N N . ILE A 1 89 ? 4.972 8.711 -16.852 1.00 96.88 89 ILE A N 1
ATOM 644 C CA . ILE A 1 89 ? 5.696 7.921 -17.841 1.00 96.88 89 ILE A CA 1
ATOM 645 C C . ILE A 1 89 ? 7.169 7.837 -17.418 1.00 96.88 89 ILE A C 1
ATOM 647 O O . ILE A 1 89 ? 7.905 8.821 -17.471 1.00 96.88 89 ILE A O 1
ATOM 651 N N . GLY A 1 90 ? 7.602 6.651 -16.996 1.00 95.00 90 GLY A N 1
ATOM 652 C CA . GLY A 1 90 ? 8.941 6.406 -16.463 1.00 95.00 90 GLY A CA 1
ATOM 653 C C . GLY A 1 90 ? 9.284 4.919 -16.429 1.00 95.00 90 GLY A C 1
ATOM 654 O O . GLY A 1 90 ? 8.567 4.108 -17.010 1.00 95.00 90 GLY A O 1
ATOM 655 N N . ALA A 1 91 ? 10.386 4.557 -15.766 1.00 95.88 91 ALA A N 1
ATOM 656 C CA . ALA A 1 91 ? 10.824 3.160 -15.646 1.00 95.88 91 ALA A CA 1
ATOM 657 C C . ALA A 1 91 ? 9.834 2.279 -14.862 1.00 95.88 91 ALA A C 1
ATOM 659 O O . ALA A 1 91 ? 9.825 1.067 -15.045 1.00 95.88 91 ALA A O 1
ATOM 660 N N . ASP A 1 92 ? 9.012 2.905 -14.019 1.00 97.12 92 ASP A N 1
ATOM 661 C CA . ASP A 1 92 ? 8.045 2.247 -13.140 1.00 97.12 92 ASP A CA 1
ATOM 662 C C . ASP A 1 92 ? 6.626 2.171 -13.730 1.00 97.12 92 ASP A C 1
ATOM 664 O O . ASP A 1 92 ? 5.706 1.586 -13.166 1.00 97.12 92 ASP A O 1
ATOM 668 N N . HIS A 1 93 ? 6.430 2.768 -14.905 1.00 98.56 93 HIS A N 1
ATOM 669 C CA . HIS A 1 93 ? 5.129 2.783 -15.548 1.00 98.56 93 HIS A CA 1
ATOM 670 C C . HIS A 1 93 ? 4.784 1.390 -16.090 1.00 98.56 93 HIS A C 1
ATOM 672 O O . HIS A 1 93 ? 5.608 0.758 -16.758 1.00 98.56 93 HIS A O 1
ATOM 678 N N . VAL A 1 94 ? 3.541 0.931 -15.905 1.00 98.31 94 VAL A N 1
ATOM 679 C CA . VAL A 1 94 ? 3.101 -0.434 -16.270 1.00 98.31 94 VAL A CA 1
ATOM 680 C C . VAL A 1 94 ? 3.352 -0.802 -17.737 1.00 98.31 94 VAL A C 1
ATOM 682 O O . VAL A 1 94 ? 3.524 -1.973 -18.064 1.00 98.31 94 VAL A O 1
ATOM 685 N N . THR A 1 95 ? 3.411 0.172 -18.648 1.00 97.62 95 THR A N 1
ATOM 686 C CA . THR A 1 95 ? 3.701 -0.067 -20.076 1.00 97.62 95 THR A CA 1
ATOM 687 C C . THR A 1 95 ? 5.195 -0.153 -20.400 1.00 97.62 95 THR A C 1
ATOM 689 O O . THR A 1 95 ? 5.559 -0.655 -21.464 1.00 97.62 95 THR A O 1
ATOM 692 N N . HIS A 1 96 ? 6.068 0.301 -19.502 1.00 97.31 96 HIS A N 1
ATOM 693 C CA . HIS A 1 96 ? 7.518 0.399 -19.697 1.00 97.31 96 HIS A CA 1
ATOM 694 C C . HIS A 1 96 ? 8.307 -0.730 -19.029 1.00 97.31 96 HIS A C 1
ATOM 696 O O . HIS A 1 96 ? 9.516 -0.850 -19.222 1.00 97.31 96 HIS A O 1
ATOM 702 N N . ILE A 1 97 ? 7.618 -1.617 -18.316 1.00 98.12 97 ILE A N 1
ATOM 703 C CA . ILE A 1 97 ? 8.209 -2.820 -17.736 1.00 98.12 97 ILE A CA 1
ATOM 704 C C . ILE A 1 97 ? 8.661 -3.783 -18.838 1.00 98.12 97 ILE A C 1
ATOM 706 O O . ILE A 1 97 ? 8.015 -3.910 -19.888 1.00 98.12 97 ILE A O 1
ATOM 710 N N . ALA A 1 98 ? 9.762 -4.496 -18.589 1.00 96.50 98 ALA A N 1
ATOM 711 C CA . ALA A 1 98 ? 10.253 -5.560 -19.459 1.00 96.50 98 ALA A CA 1
ATOM 712 C C . ALA A 1 98 ? 9.133 -6.565 -19.782 1.00 96.50 98 ALA A C 1
ATOM 714 O O . ALA A 1 98 ? 8.434 -7.035 -18.885 1.00 96.50 98 ALA A O 1
ATOM 715 N N . ALA A 1 99 ? 8.988 -6.928 -21.063 1.00 97.00 99 ALA A N 1
ATOM 716 C CA . ALA A 1 99 ? 7.831 -7.681 -21.561 1.00 97.00 99 ALA A CA 1
ATOM 717 C C . ALA A 1 99 ? 7.520 -8.952 -20.751 1.00 97.00 99 ALA A C 1
ATOM 719 O O . ALA A 1 99 ? 6.359 -9.215 -20.461 1.00 97.00 99 ALA A O 1
ATOM 720 N N . ARG A 1 100 ? 8.558 -9.681 -20.314 1.00 97.81 100 ARG A N 1
ATOM 721 C CA . ARG A 1 100 ? 8.433 -10.917 -19.522 1.00 97.81 100 ARG A CA 1
ATOM 722 C C . ARG A 1 100 ? 7.769 -10.744 -18.144 1.00 97.81 100 ARG A C 1
ATOM 724 O O . ARG A 1 100 ? 7.253 -11.715 -17.615 1.00 97.81 100 ARG A O 1
ATOM 731 N N . TRP A 1 101 ? 7.809 -9.545 -17.556 1.00 98.38 101 TRP A N 1
ATOM 732 C CA . TRP A 1 101 ? 7.275 -9.261 -16.211 1.00 98.38 101 TRP A CA 1
ATOM 733 C C . TRP A 1 101 ? 6.095 -8.293 -16.217 1.00 98.38 101 TRP A C 1
ATOM 735 O O . TRP A 1 101 ? 5.463 -8.090 -15.184 1.00 98.38 101 TRP A O 1
ATOM 745 N N . ARG A 1 102 ? 5.796 -7.694 -17.373 1.00 98.19 102 ARG A N 1
ATOM 746 C CA . ARG A 1 102 ? 4.812 -6.621 -17.509 1.00 98.19 102 ARG A CA 1
ATOM 747 C C . ARG A 1 102 ? 3.425 -7.014 -17.012 1.00 98.19 102 ARG A C 1
ATOM 749 O O . ARG A 1 102 ? 2.791 -6.230 -16.320 1.00 98.19 102 ARG A O 1
ATOM 756 N N . GLU A 1 103 ? 2.971 -8.216 -17.348 1.00 98.44 103 GLU A N 1
ATOM 757 C CA . GLU A 1 103 ? 1.645 -8.696 -16.951 1.00 98.44 103 GLU A CA 1
ATOM 758 C C . GLU A 1 103 ? 1.534 -8.879 -15.434 1.00 98.44 103 GLU A C 1
ATOM 760 O O . GLU A 1 103 ? 0.597 -8.365 -14.825 1.00 98.44 103 GLU A O 1
ATOM 765 N N . LEU A 1 104 ? 2.517 -9.538 -14.807 1.00 98.56 104 LEU A N 1
ATOM 766 C CA . LEU A 1 104 ? 2.553 -9.713 -13.353 1.00 98.56 104 LEU A CA 1
ATOM 767 C C . LEU A 1 104 ? 2.629 -8.359 -12.640 1.00 98.56 104 LEU A C 1
ATOM 769 O O . LEU A 1 104 ? 1.887 -8.124 -11.686 1.00 98.56 104 LEU A O 1
ATOM 773 N N . PHE A 1 105 ? 3.491 -7.463 -13.125 1.00 98.75 105 PHE A N 1
ATOM 774 C CA . PHE A 1 105 ? 3.651 -6.118 -12.584 1.00 98.75 105 PHE A CA 1
ATOM 775 C C . PHE A 1 105 ? 2.340 -5.326 -12.660 1.00 98.75 105 PHE A C 1
ATOM 777 O O . PHE A 1 105 ? 1.853 -4.851 -11.640 1.00 98.75 105 PHE A O 1
ATOM 784 N N . ALA A 1 106 ? 1.725 -5.238 -13.843 1.00 98.75 106 ALA A N 1
ATOM 785 C CA . ALA A 1 106 ? 0.486 -4.490 -14.044 1.00 98.75 106 ALA A CA 1
ATOM 786 C C . ALA A 1 106 ? -0.683 -5.087 -13.247 1.00 98.75 106 ALA A C 1
ATOM 788 O O . ALA A 1 106 ? -1.442 -4.354 -12.619 1.00 98.75 106 ALA A O 1
ATOM 789 N N . THR A 1 107 ? -0.802 -6.417 -13.220 1.00 98.81 107 THR A N 1
ATOM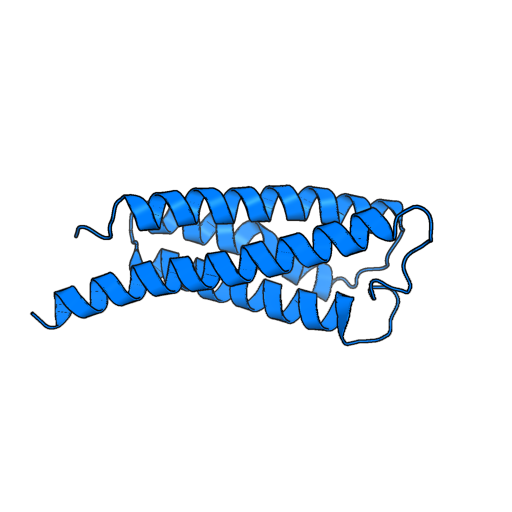 790 C CA . THR A 1 107 ? -1.858 -7.107 -12.466 1.00 98.81 107 THR A CA 1
ATOM 791 C C . THR A 1 107 ? -1.730 -6.834 -10.973 1.00 98.81 107 THR A C 1
ATOM 793 O O . THR A 1 107 ? -2.708 -6.470 -10.325 1.00 98.81 107 THR A O 1
ATOM 796 N N . THR A 1 108 ? -0.524 -6.963 -10.419 1.00 98.81 108 THR A N 1
ATOM 797 C CA . THR A 1 108 ? -0.295 -6.693 -8.994 1.00 98.81 108 THR A CA 1
ATOM 798 C C . THR A 1 108 ? -0.440 -5.211 -8.657 1.00 98.81 108 THR A C 1
ATOM 800 O O . THR A 1 108 ? -1.029 -4.909 -7.628 1.00 98.81 108 THR A O 1
ATOM 803 N N . ALA A 1 109 ? -0.038 -4.289 -9.539 1.00 98.81 109 ALA A N 1
ATOM 804 C CA . ALA A 1 109 ? -0.278 -2.854 -9.363 1.00 98.81 109 ALA A CA 1
ATOM 805 C C . ALA A 1 109 ? -1.781 -2.514 -9.288 1.00 98.81 109 ALA A C 1
ATOM 807 O O . ALA A 1 109 ? -2.195 -1.718 -8.448 1.00 98.81 109 ALA A O 1
ATOM 808 N N . VAL A 1 110 ? -2.615 -3.144 -10.125 1.00 98.88 110 VAL A N 1
ATOM 809 C CA . VAL A 1 110 ? -4.080 -2.980 -10.066 1.00 98.88 110 VAL A CA 1
ATOM 810 C C . VAL A 1 110 ? -4.660 -3.607 -8.797 1.00 98.88 110 VAL A C 1
ATOM 812 O O . VAL A 1 110 ? -5.512 -2.999 -8.149 1.00 98.88 110 VAL A O 1
ATOM 815 N N . LEU A 1 111 ? -4.205 -4.806 -8.417 1.00 98.81 111 LEU A N 1
ATOM 816 C CA . LEU A 1 111 ? -4.653 -5.460 -7.185 1.00 98.81 111 LEU A CA 1
ATOM 817 C C . LEU A 1 111 ? -4.314 -4.628 -5.944 1.00 98.81 111 LEU A C 1
ATOM 819 O O . LEU A 1 111 ? -5.178 -4.497 -5.081 1.00 98.81 111 LEU A O 1
ATOM 823 N N . LEU A 1 112 ? -3.118 -4.028 -5.889 1.00 98.88 112 LEU A N 1
ATOM 824 C CA . LEU A 1 112 ? -2.726 -3.100 -4.826 1.00 98.88 112 LEU A CA 1
ATOM 825 C C . LEU A 1 112 ? -3.701 -1.930 -4.737 1.00 98.88 112 LEU A C 1
ATOM 827 O O . LEU A 1 112 ? -4.317 -1.748 -3.688 1.00 98.88 112 LEU A O 1
ATOM 831 N N . ALA A 1 113 ? -3.951 -1.236 -5.853 1.00 98.81 113 ALA A N 1
ATOM 832 C CA . ALA A 1 113 ? -4.882 -0.109 -5.880 1.00 98.81 113 ALA A CA 1
ATOM 833 C C . ALA A 1 113 ? -6.283 -0.500 -5.370 1.00 98.81 113 ALA A C 1
ATOM 835 O O . ALA A 1 113 ? -6.898 0.230 -4.591 1.00 98.81 113 ALA A O 1
ATOM 836 N N . ILE A 1 114 ? -6.783 -1.682 -5.749 1.00 98.81 114 ILE A N 1
ATOM 837 C CA . ILE A 1 114 ? -8.067 -2.202 -5.257 1.00 98.81 114 ILE A CA 1
ATOM 838 C C . ILE A 1 114 ? -8.015 -2.454 -3.745 1.00 98.81 114 ILE A C 1
ATOM 840 O O . ILE A 1 114 ? -8.926 -2.031 -3.027 1.00 98.81 114 ILE A O 1
ATOM 844 N N . THR A 1 115 ? -6.978 -3.132 -3.243 1.00 98.62 115 THR A N 1
ATOM 845 C CA . THR A 1 115 ? -6.851 -3.426 -1.807 1.00 98.62 115 THR A CA 1
ATOM 846 C C . THR A 1 115 ? -6.668 -2.167 -0.968 1.00 98.62 115 THR A C 1
ATOM 848 O O . THR A 1 115 ? -7.212 -2.089 0.133 1.00 98.62 11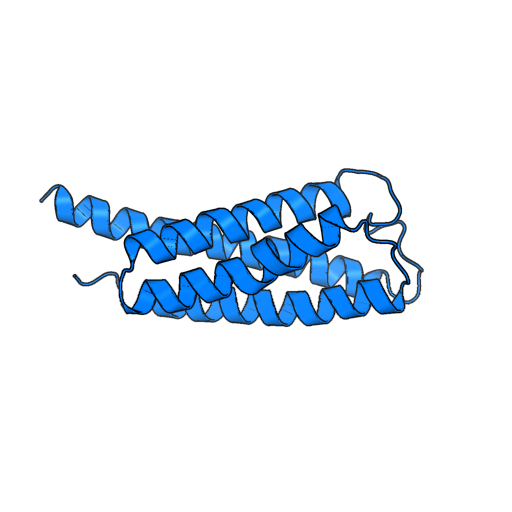5 THR A O 1
ATOM 851 N N . GLU A 1 116 ? -5.977 -1.159 -1.492 1.00 98.81 116 GLU A N 1
ATOM 852 C CA . GLU A 1 116 ? -5.746 0.119 -0.826 1.00 98.81 116 GLU A CA 1
ATOM 853 C C . GLU A 1 116 ? -7.035 0.944 -0.758 1.00 98.81 116 GLU A C 1
ATOM 855 O O . GLU A 1 116 ? -7.408 1.393 0.326 1.00 98.81 116 GLU A O 1
ATOM 860 N N . ILE A 1 117 ? -7.782 1.066 -1.866 1.00 98.75 117 ILE A N 1
ATOM 861 C CA . ILE A 1 117 ? -9.103 1.723 -1.887 1.00 98.75 117 ILE A CA 1
ATOM 862 C C . ILE A 1 117 ? -10.052 1.038 -0.901 1.00 98.75 117 ILE A C 1
ATOM 864 O O . ILE A 1 117 ? -10.675 1.699 -0.064 1.00 98.75 117 ILE A O 1
ATOM 868 N N . ALA A 1 118 ? -10.153 -0.292 -0.970 1.00 98.50 118 ALA A N 1
ATOM 869 C CA . ALA A 1 118 ? -11.013 -1.060 -0.079 1.00 98.50 118 ALA A CA 1
ATOM 870 C C . ALA A 1 118 ? -10.582 -0.913 1.389 1.00 98.50 118 ALA A C 1
ATOM 872 O O . ALA A 1 118 ? -11.430 -0.792 2.274 1.00 98.50 118 ALA A O 1
ATOM 873 N N . GLY A 1 119 ? -9.275 -0.896 1.658 1.00 98.19 119 GLY A N 1
ATOM 874 C CA . GLY A 1 119 ? -8.720 -0.737 2.998 1.00 98.19 119 GLY A CA 1
ATOM 875 C C . GLY A 1 119 ? -8.984 0.647 3.588 1.00 98.19 119 GLY A C 1
ATOM 876 O O . GLY A 1 119 ? -9.401 0.741 4.743 1.00 98.19 119 GLY A O 1
ATOM 877 N N . VAL A 1 120 ? -8.837 1.712 2.793 1.00 98.56 120 VAL A N 1
ATOM 878 C CA . VAL A 1 120 ? -9.209 3.082 3.183 1.00 98.56 120 VAL A CA 1
ATOM 879 C C . VAL A 1 120 ? -10.705 3.164 3.487 1.00 98.56 120 VAL A C 1
ATOM 881 O O . VAL A 1 120 ? -11.086 3.688 4.534 1.00 98.56 120 VAL A O 1
ATOM 884 N N . ALA A 1 121 ? -11.557 2.592 2.632 1.00 97.56 121 ALA A N 1
ATOM 885 C CA . ALA A 1 121 ? -13.002 2.568 2.854 1.00 97.56 121 ALA A CA 1
ATOM 886 C C . ALA A 1 121 ? -13.382 1.797 4.134 1.00 97.56 121 ALA A C 1
ATOM 888 O O . ALA A 1 121 ? -14.198 2.265 4.928 1.00 97.56 121 ALA A O 1
ATOM 889 N N . ALA A 1 122 ? -12.756 0.645 4.386 1.00 96.31 122 ALA A N 1
ATOM 890 C CA . ALA A 1 122 ? -12.982 -0.136 5.601 1.00 96.31 122 ALA A CA 1
ATOM 891 C C . ALA A 1 122 ? -12.488 0.591 6.866 1.00 96.31 122 ALA A C 1
ATOM 893 O O . ALA A 1 122 ? -13.135 0.517 7.912 1.00 96.31 122 ALA A O 1
ATOM 894 N N . ALA A 1 123 ? -11.376 1.326 6.782 1.00 96.31 123 ALA A N 1
ATOM 895 C CA . ALA A 1 123 ? -10.885 2.153 7.880 1.00 96.31 123 ALA A CA 1
ATOM 896 C C . ALA A 1 123 ? -11.845 3.317 8.170 1.00 96.31 123 ALA A C 1
ATOM 898 O O . ALA A 1 123 ? -12.199 3.543 9.327 1.00 96.31 123 ALA A O 1
ATOM 899 N N . ALA A 1 124 ? -12.341 3.990 7.129 1.00 95.62 124 ALA A N 1
ATOM 900 C CA . ALA A 1 124 ? -13.358 5.030 7.253 1.00 95.62 124 ALA A CA 1
ATOM 901 C C . ALA A 1 124 ? -14.658 4.498 7.876 1.00 95.62 124 ALA A C 1
ATOM 903 O O . ALA A 1 124 ? -15.246 5.169 8.719 1.00 95.62 124 ALA A O 1
ATOM 904 N N . TRP A 1 125 ? -15.073 3.270 7.542 1.00 93.38 125 TRP A N 1
ATOM 905 C CA . TRP A 1 125 ? -16.224 2.633 8.184 1.00 93.38 125 TRP A CA 1
ATOM 906 C C . TRP A 1 125 ? -16.016 2.454 9.693 1.00 93.38 125 TRP A C 1
ATOM 908 O O . TRP A 1 125 ? -16.907 2.781 10.476 1.00 93.38 125 TRP A O 1
ATOM 918 N N . VAL A 1 126 ? -14.830 2.008 10.127 1.00 91.44 126 VAL A N 1
ATOM 919 C CA . VAL A 1 126 ? -14.506 1.917 11.562 1.00 91.44 126 VAL A CA 1
ATOM 920 C C . VAL A 1 126 ? -14.587 3.285 12.241 1.00 91.44 126 VAL A C 1
ATOM 922 O O . VAL A 1 126 ? -15.167 3.384 13.321 1.00 91.44 126 VAL A O 1
ATOM 925 N N . LEU A 1 127 ? -14.056 4.330 11.605 1.00 91.56 127 LEU A N 1
ATOM 926 C CA . LEU A 1 127 ? -14.080 5.697 12.134 1.00 91.56 127 LEU A CA 1
ATOM 927 C C . LEU A 1 127 ? -15.507 6.262 12.228 1.00 91.56 127 LEU A C 1
ATOM 929 O O . LEU A 1 127 ? -15.868 6.837 13.251 1.00 91.56 127 LEU A O 1
ATOM 933 N N . GLY A 1 128 ? -16.332 6.055 11.198 1.00 87.94 128 GLY A N 1
ATOM 934 C CA . GLY A 1 128 ? -17.719 6.525 11.161 1.00 87.94 128 GLY A CA 1
ATOM 935 C C . GLY A 1 128 ? -18.592 5.875 12.232 1.00 87.94 128 GLY A C 1
ATOM 936 O O . GLY A 1 128 ? -19.336 6.570 12.916 1.00 87.94 128 GLY A O 1
ATOM 937 N N . THR A 1 129 ? -18.429 4.564 12.465 1.00 82.69 129 THR A N 1
ATOM 938 C CA . THR A 1 129 ? -19.206 3.883 13.514 1.00 82.69 129 THR A CA 1
ATOM 939 C C . THR A 1 129 ? -18.964 4.455 14.906 1.00 82.69 129 THR A C 1
ATOM 941 O O . THR A 1 129 ? -19.868 4.419 15.727 1.00 82.69 129 THR A O 1
ATOM 944 N N . ASP A 1 130 ? -17.775 4.981 15.195 1.00 75.38 130 ASP A N 1
ATOM 945 C CA . ASP A 1 130 ? -17.464 5.563 16.504 1.00 75.38 130 ASP A CA 1
ATOM 946 C C . ASP A 1 130 ? -18.048 6.972 16.660 1.00 75.38 130 ASP A C 1
ATOM 948 O O . ASP A 1 130 ? -18.590 7.299 17.714 1.00 75.38 130 ASP A O 1
ATOM 952 N N . ALA A 1 131 ? -18.030 7.770 15.585 1.00 69.81 131 ALA A N 1
ATOM 953 C CA . ALA A 1 131 ? -18.649 9.094 15.558 1.00 69.81 131 ALA A CA 1
ATOM 954 C C . ALA A 1 131 ? -20.161 9.031 15.839 1.00 69.81 131 ALA A C 1
ATOM 956 O O . ALA A 1 131 ? -20.668 9.839 16.616 1.00 69.81 131 ALA A O 1
ATOM 957 N N . ASP A 1 132 ? -20.855 8.031 15.287 1.00 71.50 132 ASP A N 1
ATOM 958 C CA . ASP A 1 132 ? -22.283 7.795 15.544 1.00 71.50 132 ASP A CA 1
ATOM 959 C C . ASP A 1 132 ? -22.572 7.419 17.009 1.00 71.50 132 ASP A C 1
ATOM 961 O O . ASP A 1 132 ? -23.670 7.647 17.507 1.00 71.50 132 ASP A O 1
ATOM 965 N N . HIS A 1 133 ? -21.611 6.827 17.727 1.00 63.62 133 HIS A N 1
ATOM 966 C CA . HIS A 1 133 ? -21.786 6.494 19.147 1.00 63.62 133 HIS A CA 1
ATOM 967 C C . HIS A 1 133 ? -21.499 7.682 20.066 1.00 63.62 133 HIS A C 1
ATOM 969 O O . HIS A 1 133 ? -22.015 7.715 21.175 1.00 63.62 133 HIS A O 1
ATOM 975 N N . ALA A 1 134 ? -20.661 8.629 19.641 1.00 63.59 134 ALA A N 1
ATOM 976 C CA . ALA A 1 134 ? -20.328 9.813 20.430 1.00 63.59 134 ALA A CA 1
ATOM 977 C C . ALA A 1 134 ? -21.414 10.905 20.373 1.00 63.59 134 ALA A C 1
ATOM 979 O O . ALA A 1 134 ? -21.407 11.815 21.200 1.00 63.59 134 ALA A O 1
ATOM 980 N N . SER A 1 135 ? -22.314 10.840 19.387 1.00 69.88 135 SER A N 1
ATOM 981 C CA . SER A 1 135 ? -23.399 11.803 19.167 1.00 69.88 135 SER A CA 1
ATOM 982 C C . SER A 1 135 ? -24.758 11.378 19.747 1.00 69.88 135 SER A C 1
ATOM 984 O O . SER A 1 135 ? -25.699 12.170 19.678 1.00 69.88 135 SER A O 1
ATOM 986 N N . ASN A 1 136 ? -24.853 10.175 20.329 1.00 54.62 136 ASN A N 1
ATOM 987 C CA . ASN A 1 136 ? -26.032 9.617 21.009 1.00 54.62 136 ASN A CA 1
ATOM 988 C C . ASN A 1 136 ? -25.807 9.518 22.523 1.00 54.62 136 ASN A C 1
ATOM 990 O O . ASN A 1 136 ? -26.800 9.664 23.269 1.00 54.62 136 ASN A O 1
#

Secondary structure (DSSP, 8-state):
----HHHHHHHHHHHHHHHHHHHHHHHHHHHHT----HHHHHHIIIIIIIHHHHHHHHHHH-HHHHHHHHHHHHHHHHHHHIIIIIIS-STTSTTTS-HHHHHHHHHHHHHHHHHHHHHHHHHHHHHHHHHHHH--

Foldseek 3Di:
DCLDPVLLVLLVVLLVQLQVLLVLLVVLCVVLVQDDDPVRVVLCCVQRHVQSVVLSVCCVPPVLSSLVSQLRSLVSVLVVLCCQAPNDPDSNHLVNGDPVSSVSNVVSSVVSNVSSVSNNVSSVSSNVVVVVVVVD